Protein AF-A0A973ZDI4-F1 (afdb_monomer_lite)

Structure (mmCIF, N/CA/C/O backbone):
data_AF-A0A973ZDI4-F1
#
_entry.id   AF-A0A973ZDI4-F1
#
loop_
_atom_site.group_PDB
_atom_site.id
_atom_site.type_symbol
_atom_site.label_atom_id
_atom_site.label_alt_id
_atom_site.label_comp_id
_atom_site.label_asym_id
_atom_site.label_entity_id
_atom_site.label_seq_id
_atom_site.pdbx_PDB_ins_code
_atom_site.Cartn_x
_atom_site.Cartn_y
_atom_site.Cartn_z
_atom_site.occupancy
_atom_site.B_iso_or_equiv
_atom_site.auth_seq_id
_atom_site.auth_comp_id
_atom_site.auth_asym_id
_atom_site.auth_atom_id
_atom_site.pdbx_PDB_model_num
ATOM 1 N N . MET A 1 1 ? 14.519 -4.723 -15.173 1.00 65.25 1 MET A N 1
ATOM 2 C CA . MET A 1 1 ? 13.481 -4.317 -14.208 1.00 65.25 1 MET A CA 1
ATOM 3 C C . MET A 1 1 ? 12.293 -5.254 -14.325 1.00 65.25 1 MET A C 1
ATOM 5 O O . MET A 1 1 ? 12.210 -5.964 -15.324 1.00 65.25 1 MET A O 1
ATOM 9 N N . ALA A 1 2 ? 11.504 -5.372 -13.261 1.00 84.25 2 ALA A N 1
ATOM 10 C CA . ALA A 1 2 ? 10.438 -6.362 -13.133 1.00 84.25 2 ALA A CA 1
ATOM 11 C C . ALA A 1 2 ? 9.065 -5.770 -13.498 1.00 84.25 2 ALA A C 1
ATOM 13 O O . ALA A 1 2 ? 8.856 -4.565 -13.370 1.00 84.25 2 ALA A O 1
ATOM 14 N N . ASP A 1 3 ? 8.127 -6.627 -13.907 1.00 93.31 3 ASP A N 1
ATOM 15 C CA . ASP A 1 3 ? 6.719 -6.262 -14.084 1.00 93.31 3 ASP A CA 1
ATOM 16 C C . ASP A 1 3 ? 5.979 -6.185 -12.734 1.00 93.31 3 ASP A C 1
ATOM 18 O O . ASP A 1 3 ? 6.460 -6.656 -11.691 1.00 93.31 3 ASP A O 1
ATOM 22 N N . PHE A 1 4 ? 4.772 -5.615 -12.741 1.00 95.94 4 PHE A N 1
ATOM 23 C CA . PHE A 1 4 ? 3.957 -5.506 -11.528 1.00 95.94 4 PHE A CA 1
ATOM 24 C C . PHE A 1 4 ? 3.646 -6.869 -10.889 1.00 95.94 4 PHE A C 1
ATOM 26 O O . PHE A 1 4 ? 3.611 -6.990 -9.664 1.00 95.94 4 PHE A O 1
ATOM 33 N N . SER A 1 5 ? 3.436 -7.914 -11.696 1.00 94.81 5 SER A N 1
ATOM 34 C CA . SER A 1 5 ? 3.117 -9.260 -11.199 1.00 94.81 5 SER A CA 1
ATOM 35 C C . SER A 1 5 ? 4.252 -9.835 -10.350 1.00 94.81 5 SER A C 1
ATOM 37 O O . SER A 1 5 ? 4.013 -10.350 -9.251 1.00 94.81 5 SER A O 1
ATOM 39 N N . SER A 1 6 ? 5.488 -9.704 -10.831 1.00 87.19 6 SER A N 1
ATOM 40 C CA . SER A 1 6 ? 6.700 -10.136 -10.134 1.00 87.19 6 SER A CA 1
ATOM 41 C C . SER A 1 6 ? 6.945 -9.299 -8.879 1.00 87.19 6 SER A C 1
ATOM 43 O O . SER A 1 6 ? 7.229 -9.851 -7.812 1.00 87.19 6 SER A O 1
ATOM 45 N N . ALA A 1 7 ? 6.753 -7.980 -8.966 1.00 91.06 7 ALA A N 1
ATOM 46 C CA . ALA A 1 7 ? 6.863 -7.085 -7.816 1.00 91.06 7 ALA A CA 1
ATOM 47 C C . ALA A 1 7 ? 5.840 -7.436 -6.721 1.00 91.06 7 ALA A C 1
ATOM 49 O O . ALA A 1 7 ? 6.190 -7.567 -5.545 1.00 91.06 7 ALA A O 1
ATOM 50 N N . LEU A 1 8 ? 4.584 -7.685 -7.101 1.00 94.94 8 LEU A N 1
ATOM 51 C CA . LEU A 1 8 ? 3.523 -8.096 -6.183 1.00 94.94 8 LEU A CA 1
ATOM 52 C C . LEU A 1 8 ? 3.819 -9.453 -5.527 1.00 94.94 8 LEU A C 1
ATOM 54 O O . LEU A 1 8 ? 3.502 -9.642 -4.350 1.00 94.94 8 LEU A O 1
ATOM 58 N N . ALA A 1 9 ? 4.422 -10.397 -6.254 1.00 88.12 9 ALA A N 1
ATOM 59 C CA . ALA A 1 9 ? 4.882 -11.657 -5.672 1.00 88.12 9 ALA A CA 1
ATOM 60 C C . ALA A 1 9 ? 5.959 -11.416 -4.600 1.00 88.12 9 ALA A C 1
ATOM 62 O O . ALA A 1 9 ? 5.855 -11.963 -3.501 1.00 88.12 9 ALA A O 1
ATOM 63 N N . GLY A 1 10 ? 6.923 -10.531 -4.878 1.00 84.25 10 GLY A N 1
ATOM 64 C CA . GLY A 1 10 ? 7.924 -10.091 -3.903 1.00 84.25 10 GLY A CA 1
ATOM 65 C C . GLY A 1 10 ? 7.294 -9.466 -2.656 1.00 84.25 10 GLY A C 1
ATOM 66 O O . GLY A 1 10 ? 7.613 -9.866 -1.537 1.00 84.25 10 GLY A O 1
ATOM 67 N N . VAL A 1 11 ? 6.339 -8.547 -2.826 1.00 90.38 11 VAL A N 1
ATOM 68 C CA . VAL A 1 11 ? 5.620 -7.913 -1.705 1.00 90.38 11 VAL A CA 1
ATOM 69 C C . VAL A 1 11 ? 4.870 -8.924 -0.847 1.00 90.38 11 VAL A C 1
ATOM 71 O O . VAL A 1 11 ? 4.911 -8.847 0.381 1.00 90.38 11 VAL A O 1
ATOM 74 N N . LYS A 1 12 ? 4.211 -9.907 -1.467 1.00 88.88 12 LYS A N 1
ATOM 75 C CA . LYS A 1 12 ? 3.546 -10.999 -0.737 1.00 88.88 12 LYS A CA 1
ATOM 76 C C . LYS A 1 12 ? 4.532 -11.859 0.056 1.00 88.88 12 LYS A C 1
ATOM 78 O O . LYS A 1 12 ? 4.146 -12.405 1.085 1.00 88.88 12 LYS A O 1
ATOM 83 N N . ALA A 1 13 ? 5.782 -11.949 -0.395 1.00 83.88 13 ALA A N 1
ATOM 84 C CA . ALA A 1 13 ? 6.876 -12.603 0.318 1.00 83.88 13 ALA A CA 1
ATOM 85 C C . ALA A 1 13 ? 7.555 -11.701 1.372 1.00 83.88 13 ALA A C 1
ATOM 87 O O . ALA A 1 13 ? 8.532 -12.118 1.989 1.00 83.88 13 ALA A O 1
ATOM 88 N N . GLY A 1 14 ? 7.045 -10.485 1.603 1.00 83.25 14 GLY A N 1
ATOM 89 C CA . GLY A 1 14 ? 7.563 -9.547 2.602 1.00 83.25 14 GLY A CA 1
ATOM 90 C C . GLY A 1 14 ? 8.592 -8.550 2.069 1.00 83.25 14 GLY A C 1
ATOM 91 O O . GLY A 1 14 ? 9.140 -7.777 2.853 1.00 83.25 14 GLY A O 1
ATOM 92 N N . ALA A 1 15 ? 8.854 -8.530 0.759 1.00 83.00 15 ALA A N 1
ATOM 93 C CA . ALA A 1 15 ? 9.721 -7.518 0.172 1.00 83.00 15 ALA A CA 1
ATOM 94 C C . ALA A 1 15 ? 9.056 -6.135 0.190 1.00 83.00 15 ALA A C 1
ATOM 96 O O . ALA A 1 15 ? 7.834 -5.987 0.103 1.00 83.00 15 ALA A O 1
ATOM 97 N N . LYS A 1 16 ? 9.896 -5.108 0.239 1.00 91.50 16 LYS A N 1
ATOM 98 C CA . LYS A 1 16 ? 9.520 -3.738 -0.087 1.00 91.50 16 LYS A CA 1
ATOM 99 C C . LYS A 1 16 ? 9.760 -3.540 -1.585 1.00 91.50 16 LYS A C 1
ATOM 101 O O . LYS A 1 16 ? 10.790 -3.985 -2.078 1.00 91.50 16 LYS A O 1
ATOM 106 N N . ILE A 1 17 ? 8.847 -2.907 -2.315 1.00 93.50 17 ILE A N 1
ATOM 107 C CA . ILE A 1 17 ? 9.015 -2.635 -3.756 1.00 93.50 17 ILE A CA 1
ATOM 108 C C . ILE A 1 17 ? 8.935 -1.146 -4.052 1.00 93.50 17 ILE A C 1
ATOM 110 O O . ILE A 1 17 ? 8.290 -0.398 -3.321 1.00 93.50 17 ILE A O 1
ATOM 114 N N . SER A 1 18 ? 9.571 -0.729 -5.136 1.00 95.25 18 SER A N 1
ATOM 115 C CA . SER A 1 18 ? 9.535 0.639 -5.640 1.00 95.25 18 SER A CA 1
ATOM 116 C C . SER A 1 18 ? 9.518 0.639 -7.169 1.00 95.25 18 SER A C 1
ATOM 118 O O . SER A 1 18 ? 9.741 -0.402 -7.795 1.00 95.25 18 SER A O 1
ATOM 120 N N . ARG A 1 19 ? 9.230 1.806 -7.747 1.00 93.81 19 ARG A N 1
ATOM 121 C CA . ARG A 1 19 ? 9.295 2.075 -9.185 1.00 93.81 19 ARG A CA 1
ATOM 122 C C . ARG A 1 19 ? 10.270 3.199 -9.473 1.00 93.81 19 ARG A C 1
ATOM 124 O O . ARG A 1 19 ? 10.287 4.191 -8.746 1.00 93.81 19 ARG A O 1
ATOM 131 N N . ASP A 1 20 ? 10.998 3.079 -10.577 1.00 91.31 20 ASP A N 1
ATOM 132 C CA . ASP A 1 20 ? 11.866 4.161 -11.057 1.00 91.31 20 ASP A CA 1
ATOM 133 C C . ASP A 1 20 ? 11.049 5.335 -11.621 1.00 91.31 20 ASP A C 1
ATOM 135 O O . ASP A 1 20 ? 11.443 6.492 -11.492 1.00 91.31 20 ASP A O 1
ATOM 139 N N . GLY A 1 21 ? 9.883 5.061 -12.214 1.00 90.56 21 GLY A N 1
ATOM 140 C CA . GLY A 1 21 ? 9.010 6.059 -12.832 1.00 90.56 21 GLY A CA 1
ATOM 141 C C . GLY A 1 21 ? 8.074 6.798 -11.874 1.00 90.56 21 GLY A C 1
ATOM 142 O O . GLY A 1 21 ? 7.164 7.490 -12.337 1.00 90.56 21 GLY A O 1
ATOM 143 N N . TRP A 1 22 ? 8.237 6.650 -10.556 1.00 93.62 22 TRP A N 1
ATOM 144 C CA . TRP A 1 22 ? 7.470 7.447 -9.598 1.00 93.62 22 TRP A CA 1
ATOM 145 C C . TRP A 1 22 ? 7.941 8.905 -9.549 1.00 93.62 22 TRP A C 1
ATOM 147 O O . TRP A 1 22 ? 9.073 9.252 -9.866 1.00 93.62 22 TRP A O 1
ATOM 157 N N . ASN A 1 23 ? 7.035 9.786 -9.128 1.00 91.00 23 ASN A N 1
ATOM 158 C CA . ASN A 1 23 ? 7.205 11.241 -9.155 1.00 91.00 23 ASN A CA 1
ATOM 159 C C . ASN A 1 23 ? 8.261 11.794 -8.182 1.00 91.00 23 ASN A C 1
ATOM 161 O O . ASN A 1 23 ? 8.597 12.974 -8.263 1.00 91.00 23 ASN A O 1
ATOM 165 N N . ALA A 1 24 ? 8.741 10.985 -7.243 1.00 89.88 24 ALA A N 1
ATOM 166 C CA . ALA A 1 24 ? 9.749 11.377 -6.270 1.00 89.88 24 ALA A CA 1
ATOM 167 C C . ALA A 1 24 ? 10.489 10.142 -5.725 1.00 89.88 24 ALA A C 1
ATOM 169 O O . ALA A 1 24 ? 9.880 9.070 -5.613 1.00 89.88 24 ALA A O 1
ATOM 170 N N . PRO A 1 25 ? 11.774 10.281 -5.352 1.00 86.81 25 PRO A N 1
ATOM 171 C CA . PRO A 1 25 ? 12.549 9.197 -4.760 1.00 86.81 25 PRO A CA 1
ATOM 172 C C . PRO A 1 25 ? 12.065 8.860 -3.342 1.00 86.81 25 PRO A C 1
ATOM 174 O O . PRO A 1 25 ? 11.322 9.615 -2.717 1.00 86.81 25 PRO A O 1
ATOM 177 N N . GLY A 1 26 ? 12.514 7.719 -2.812 1.00 85.25 26 GLY A N 1
ATOM 178 C CA . GLY A 1 26 ? 12.243 7.314 -1.424 1.00 85.25 26 GLY A CA 1
ATOM 179 C C . GLY A 1 26 ? 10.834 6.768 -1.171 1.00 85.25 26 GLY A C 1
ATOM 180 O O . GLY A 1 26 ? 10.509 6.408 -0.039 1.00 85.25 26 GLY A O 1
ATOM 181 N N . GLN A 1 27 ? 10.013 6.664 -2.214 1.00 94.00 27 GLN A N 1
ATOM 182 C CA . GLN A 1 27 ? 8.714 6.006 -2.152 1.00 94.00 27 GLN A CA 1
ATOM 183 C C . GLN A 1 27 ? 8.866 4.492 -2.225 1.00 94.00 27 GLN A C 1
ATOM 185 O O . GLN A 1 27 ? 9.773 3.986 -2.882 1.00 94.00 27 GLN A O 1
ATOM 190 N N . TRP A 1 28 ? 7.990 3.762 -1.538 1.00 95.94 28 TRP A N 1
ATOM 191 C CA . TRP A 1 28 ? 7.982 2.301 -1.582 1.00 95.94 28 TRP A CA 1
ATOM 192 C C . TRP A 1 28 ? 6.691 1.703 -1.043 1.00 95.94 28 TRP A C 1
ATOM 194 O O . TRP A 1 28 ? 6.011 2.293 -0.209 1.00 95.94 28 TRP A O 1
ATOM 204 N N . VAL A 1 29 ? 6.383 0.487 -1.483 1.00 97.50 29 VAL A N 1
ATOM 205 C CA . VAL A 1 29 ? 5.191 -0.265 -1.093 1.00 97.50 29 VAL A CA 1
ATOM 206 C C . VAL A 1 29 ? 5.576 -1.529 -0.334 1.00 97.50 29 VAL A C 1
ATOM 208 O O . VAL A 1 29 ? 6.533 -2.220 -0.687 1.00 97.50 29 VAL A O 1
ATOM 211 N N . VAL A 1 30 ? 4.797 -1.842 0.700 1.00 95.81 30 VAL A N 1
ATOM 212 C CA . VAL A 1 30 ? 4.846 -3.105 1.454 1.00 95.81 30 VAL A CA 1
ATOM 213 C C . VAL A 1 30 ? 3.447 -3.691 1.621 1.00 95.81 30 VAL A C 1
ATOM 215 O O . VAL A 1 30 ? 2.438 -3.001 1.463 1.00 95.81 30 VAL A O 1
ATOM 218 N N . LEU A 1 31 ? 3.385 -4.967 2.001 1.00 96.38 31 LEU A N 1
ATOM 219 C CA . LEU A 1 31 ? 2.160 -5.597 2.478 1.00 96.38 31 LEU A CA 1
ATOM 220 C C . LEU A 1 31 ? 2.004 -5.336 3.979 1.00 96.38 31 LEU A C 1
ATOM 222 O O . LEU A 1 31 ? 2.699 -5.950 4.790 1.00 96.38 31 LEU A O 1
ATOM 226 N N . GLN A 1 32 ? 1.062 -4.471 4.351 1.00 96.38 32 GLN A N 1
ATOM 227 C CA . GLN A 1 32 ? 0.650 -4.346 5.742 1.00 96.38 32 GLN A CA 1
ATOM 228 C C . GLN A 1 32 ? -0.225 -5.544 6.103 1.00 96.38 32 GLN A C 1
ATOM 230 O O . GLN A 1 32 ? -1.270 -5.788 5.487 1.00 96.38 32 GLN A O 1
ATOM 235 N N . GLN A 1 33 ? 0.210 -6.301 7.109 1.00 94.81 33 GLN A N 1
ATOM 236 C CA . GLN A 1 33 ? -0.572 -7.420 7.619 1.00 94.81 33 GLN A CA 1
ATOM 237 C C . GLN A 1 33 ? -1.847 -6.908 8.287 1.00 94.81 33 GLN A C 1
ATOM 239 O O . GLN A 1 33 ? -1.870 -5.852 8.919 1.00 94.81 33 GLN A O 1
ATOM 244 N N . GLY A 1 34 ? -2.926 -7.670 8.128 1.00 93.94 34 GLY A N 1
ATOM 245 C CA . GLY A 1 34 ? -4.182 -7.370 8.800 1.00 93.94 34 GLY A CA 1
ATOM 246 C C . GLY A 1 34 ? -4.089 -7.592 10.310 1.00 93.94 34 GLY A C 1
ATOM 247 O O . GLY A 1 34 ? -3.155 -8.211 10.817 1.00 93.94 34 GLY A O 1
ATOM 248 N N . TYR A 1 35 ? -5.129 -7.163 11.019 1.00 95.12 35 TYR A N 1
ATOM 249 C CA . TYR A 1 35 ? -5.318 -7.441 12.441 1.00 95.12 35 TYR A CA 1
ATOM 250 C C . TYR A 1 35 ? -6.438 -8.483 12.582 1.00 95.12 35 TYR A C 1
ATOM 252 O O . TYR A 1 35 ? -7.610 -8.106 12.678 1.00 95.12 35 TYR A O 1
ATOM 260 N N . PRO A 1 36 ? -6.128 -9.797 12.561 1.00 92.50 36 PRO A N 1
ATOM 261 C CA . PRO A 1 36 ? -7.146 -10.854 12.543 1.00 92.50 36 PRO A CA 1
ATOM 262 C C . PRO A 1 36 ? -8.003 -10.873 13.815 1.00 92.50 36 PRO A C 1
ATOM 264 O O . PRO A 1 36 ? -9.210 -11.100 13.749 1.00 92.50 36 PRO A O 1
ATOM 267 N N . ASN A 1 37 ? -7.395 -10.546 14.957 1.00 95.56 37 ASN A N 1
ATOM 268 C CA . ASN A 1 37 ? -8.091 -10.388 16.236 1.00 95.56 37 ASN A CA 1
ATOM 269 C C . ASN A 1 37 ? -8.682 -8.980 16.421 1.00 95.56 37 ASN A C 1
ATOM 271 O O . ASN A 1 37 ? -9.366 -8.722 17.405 1.00 95.56 37 ASN A O 1
ATOM 275 N N . GLY A 1 38 ? -8.459 -8.095 15.449 1.00 95.50 38 GLY A N 1
ATOM 276 C CA . GLY A 1 38 ? -8.812 -6.687 15.503 1.00 95.50 38 GLY A CA 1
ATOM 277 C C . GLY A 1 38 ? -7.934 -5.866 16.439 1.00 95.50 38 GLY A C 1
ATOM 278 O O . GLY A 1 38 ? -7.113 -6.394 17.187 1.00 95.50 38 GLY A O 1
ATOM 279 N N . ILE A 1 39 ? -8.111 -4.553 16.353 1.00 96.44 39 ILE A N 1
ATOM 280 C CA . ILE A 1 39 ? -7.516 -3.570 17.258 1.00 96.44 39 ILE A CA 1
ATOM 281 C C . ILE A 1 39 ? -8.589 -2.557 17.670 1.00 96.44 39 ILE A C 1
ATOM 283 O O . ILE A 1 39 ? -9.490 -2.280 16.869 1.00 96.44 39 ILE A O 1
ATOM 287 N N . PRO A 1 40 ? -8.532 -2.024 18.903 1.00 97.56 40 PRO A N 1
ATOM 288 C CA . PRO A 1 40 ? -9.400 -0.926 19.305 1.00 97.56 40 PRO A CA 1
ATOM 289 C C . PRO A 1 40 ? -9.114 0.294 18.427 1.00 97.56 40 PRO A C 1
ATOM 291 O O . PRO A 1 40 ? -7.961 0.706 18.278 1.00 97.56 40 PRO A O 1
ATOM 294 N N . ILE A 1 41 ? -10.156 0.856 17.820 1.00 97.56 41 ILE A N 1
ATOM 295 C CA . ILE A 1 41 ? -10.011 2.035 16.967 1.00 97.56 41 ILE A CA 1
ATOM 296 C C . ILE A 1 41 ? -9.746 3.291 17.804 1.00 97.56 41 ILE A C 1
ATOM 298 O O . ILE A 1 41 ? -10.299 3.448 18.890 1.00 97.56 41 ILE A O 1
ATOM 302 N N . ASN A 1 42 ? -8.907 4.187 17.286 1.00 97.25 42 ASN A N 1
ATOM 303 C CA . ASN A 1 42 ? -8.596 5.470 17.921 1.00 97.25 42 ASN A CA 1
ATOM 304 C C . ASN A 1 42 ? -9.644 6.551 17.597 1.00 97.25 42 ASN A C 1
ATOM 306 O O . ASN A 1 42 ? -10.492 6.364 16.719 1.00 97.25 42 ASN A O 1
ATOM 310 N N . ALA A 1 43 ? -9.526 7.712 18.249 1.00 98.12 43 ALA A N 1
ATOM 311 C CA . ALA A 1 43 ? -10.371 8.885 18.010 1.00 98.12 43 ALA A CA 1
ATOM 312 C C . ALA A 1 43 ? -10.499 9.277 16.522 1.00 98.12 43 ALA A C 1
ATOM 314 O O . ALA A 1 43 ? -11.598 9.57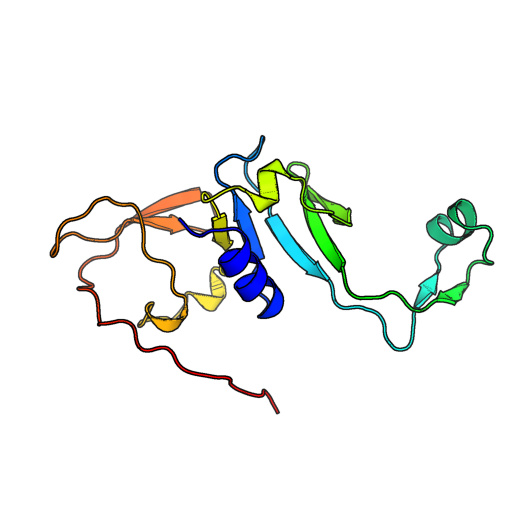0 16.058 1.00 98.12 43 ALA A O 1
ATOM 315 N N . ASN A 1 44 ? -9.407 9.229 15.745 1.00 97.25 44 ASN A N 1
ATOM 316 C CA . ASN A 1 44 ? -9.430 9.588 14.318 1.00 97.25 44 ASN A CA 1
ATOM 317 C C . ASN A 1 44 ? -10.346 8.659 13.511 1.00 97.25 44 ASN A C 1
ATOM 319 O O . ASN A 1 44 ? -11.146 9.109 12.693 1.00 97.25 44 ASN A O 1
ATOM 323 N N . THR A 1 45 ? -10.245 7.354 13.759 1.00 96.00 45 THR A N 1
ATOM 324 C CA . THR A 1 45 ? -11.076 6.351 13.083 1.00 96.00 45 THR A CA 1
ATOM 325 C C . THR A 1 45 ? -12.524 6.441 13.553 1.00 96.00 45 THR A C 1
ATOM 327 O O . THR A 1 45 ? -13.441 6.333 12.739 1.00 96.00 45 THR A O 1
ATOM 330 N N . ALA A 1 46 ? -12.741 6.682 14.847 1.00 97.75 46 ALA A N 1
ATOM 331 C CA . ALA A 1 46 ? -14.072 6.869 15.408 1.00 97.75 46 ALA A CA 1
ATOM 332 C C . ALA A 1 46 ? -14.788 8.070 14.771 1.00 97.75 46 ALA A C 1
ATOM 334 O O . ALA A 1 46 ? -15.910 7.936 14.284 1.00 97.75 46 ALA A O 1
ATOM 335 N N . ALA A 1 47 ? -14.104 9.213 14.670 1.00 98.25 47 ALA A N 1
ATOM 336 C CA . ALA A 1 47 ? -14.631 10.413 14.026 1.00 98.25 47 ALA A CA 1
ATOM 337 C C . ALA A 1 47 ? -14.957 10.191 12.538 1.00 98.25 47 ALA A C 1
ATOM 339 O O . ALA A 1 47 ? -15.985 10.664 12.059 1.00 98.25 47 ALA A O 1
ATOM 340 N N . ALA A 1 48 ? -14.114 9.450 11.812 1.00 97.31 48 ALA A N 1
ATOM 341 C CA . ALA A 1 48 ? -14.307 9.195 10.384 1.00 97.31 48 ALA A CA 1
ATOM 342 C C . ALA A 1 48 ? -15.416 8.171 10.076 1.00 97.31 48 ALA A C 1
ATOM 344 O O . ALA A 1 48 ? -16.028 8.230 9.011 1.00 97.31 48 ALA A O 1
ATOM 345 N N . THR A 1 49 ? -15.658 7.212 10.974 1.00 96.69 49 THR A N 1
ATOM 346 C CA . THR A 1 49 ? -16.571 6.077 10.726 1.00 96.69 49 THR A CA 1
ATOM 347 C C . THR A 1 49 ? -17.886 6.159 11.498 1.00 96.69 49 THR A C 1
ATOM 349 O O . THR A 1 49 ? -18.829 5.446 11.162 1.00 96.69 49 THR A O 1
ATOM 352 N N . GLY A 1 50 ? -17.955 6.985 12.546 1.00 97.69 50 GLY A N 1
ATOM 353 C CA . GLY A 1 50 ? -19.071 7.015 13.495 1.00 97.69 50 GLY A CA 1
ATOM 354 C C . GLY A 1 50 ? -19.101 5.824 14.462 1.00 97.69 50 GLY A C 1
ATOM 355 O O . GLY A 1 50 ? -20.042 5.694 15.243 1.00 97.69 50 GLY A O 1
ATOM 356 N N . ILE A 1 51 ? -18.097 4.945 14.423 1.00 97.19 51 ILE A N 1
ATOM 357 C CA . ILE A 1 51 ? -17.969 3.819 15.351 1.00 97.19 51 ILE A CA 1
ATOM 358 C C . ILE A 1 51 ? -17.357 4.338 16.664 1.00 97.19 51 ILE A C 1
ATOM 360 O O . ILE A 1 51 ? -16.400 5.109 16.603 1.00 97.19 51 ILE A O 1
ATOM 364 N N . PRO A 1 52 ? -17.848 3.935 17.853 1.00 98.19 52 PRO A N 1
ATOM 365 C CA . PRO A 1 52 ? -17.288 4.403 19.120 1.00 98.19 52 PRO A CA 1
ATOM 366 C C . PRO A 1 52 ? -15.788 4.103 19.252 1.00 98.19 52 PRO A C 1
ATOM 368 O O . PRO A 1 52 ? -15.346 2.989 18.953 1.00 98.19 52 PRO A O 1
ATOM 371 N N . GLU A 1 53 ? -15.016 5.074 19.747 1.00 98.31 53 GLU A N 1
ATOM 372 C CA . GLU A 1 53 ? -13.602 4.877 20.084 1.00 98.31 53 GLU A CA 1
ATOM 373 C C . GLU A 1 53 ? -13.427 3.679 21.031 1.00 98.31 53 GLU A C 1
ATOM 375 O O . GLU A 1 53 ? -14.259 3.421 21.902 1.00 98.31 53 GLU A O 1
ATOM 380 N N . GLY A 1 54 ? -12.363 2.902 20.826 1.00 97.69 54 GLY A N 1
ATOM 381 C CA . GLY A 1 54 ? -12.111 1.670 21.573 1.00 97.69 54 GLY A CA 1
ATOM 382 C C . GLY A 1 54 ? -12.854 0.438 21.046 1.00 97.69 54 GLY A C 1
ATOM 383 O O . GLY A 1 54 ? -12.520 -0.677 21.449 1.00 97.69 54 GLY A O 1
ATOM 384 N N . THR A 1 55 ? -13.803 0.587 20.111 1.00 98.06 55 THR A N 1
ATOM 385 C CA . THR A 1 55 ? -14.431 -0.567 19.446 1.00 98.06 55 THR A CA 1
ATOM 386 C C . THR A 1 55 ? -13.369 -1.392 18.724 1.00 98.06 55 THR A C 1
ATOM 388 O O . THR A 1 55 ? -12.576 -0.861 17.946 1.00 98.06 55 THR A O 1
ATOM 391 N N . VAL A 1 56 ? -13.348 -2.704 18.968 1.00 97.81 56 VAL A N 1
ATOM 392 C CA . VAL A 1 56 ? -12.390 -3.612 18.330 1.00 97.81 56 VAL A CA 1
ATOM 393 C C . VAL A 1 56 ? -12.835 -3.902 16.898 1.00 97.81 56 VAL A C 1
ATOM 395 O O . VAL A 1 56 ? -13.801 -4.633 16.670 1.00 97.81 56 VAL A O 1
ATOM 398 N N . CYS A 1 57 ? -12.103 -3.360 15.925 1.00 96.38 57 CYS A N 1
ATOM 399 C CA . CYS A 1 57 ? -12.351 -3.581 14.502 1.00 96.38 57 CYS A CA 1
ATOM 400 C C . CYS A 1 57 ? -11.273 -4.476 13.888 1.00 96.38 57 CYS A C 1
ATOM 402 O O . CYS A 1 57 ? -10.081 -4.323 14.152 1.00 96.38 57 CYS A O 1
ATOM 404 N N . ARG A 1 58 ? -11.695 -5.409 13.028 1.00 95.94 58 ARG A N 1
ATOM 405 C CA . ARG A 1 58 ? -10.792 -6.263 12.245 1.00 95.94 58 ARG A CA 1
ATOM 406 C C . ARG A 1 58 ? -10.438 -5.573 10.936 1.00 95.94 58 ARG A C 1
ATOM 408 O O . ARG A 1 58 ? -11.323 -5.316 10.124 1.00 95.94 58 ARG A O 1
ATOM 415 N N . PHE A 1 59 ? -9.151 -5.345 10.701 1.00 94.38 59 PHE A N 1
ATOM 416 C CA . PHE A 1 59 ? -8.663 -4.816 9.428 1.00 94.38 59 PHE A CA 1
ATOM 417 C C . PHE A 1 59 ? -8.048 -5.942 8.603 1.00 94.38 59 PHE A C 1
ATOM 419 O O . PHE A 1 59 ? -7.297 -6.774 9.119 1.00 94.38 59 PHE A O 1
ATOM 426 N N . ARG A 1 60 ? -8.376 -5.973 7.312 1.00 96.31 60 ARG A N 1
ATOM 427 C CA . ARG A 1 60 ? -7.806 -6.930 6.354 1.00 96.31 60 ARG A CA 1
ATOM 428 C C . ARG A 1 60 ? -6.412 -6.459 5.916 1.00 96.31 60 ARG A C 1
ATOM 430 O O . ARG A 1 60 ? -6.151 -5.267 6.023 1.00 96.31 60 ARG A O 1
ATOM 437 N N . PRO A 1 61 ? -5.537 -7.351 5.416 1.00 96.81 61 PRO A N 1
ATOM 438 C CA . PRO A 1 61 ? -4.271 -6.935 4.818 1.00 96.81 61 PRO A CA 1
ATOM 439 C C . PRO A 1 61 ? -4.485 -5.968 3.649 1.00 96.81 61 PRO A C 1
ATOM 441 O O . PRO A 1 61 ? -5.458 -6.109 2.902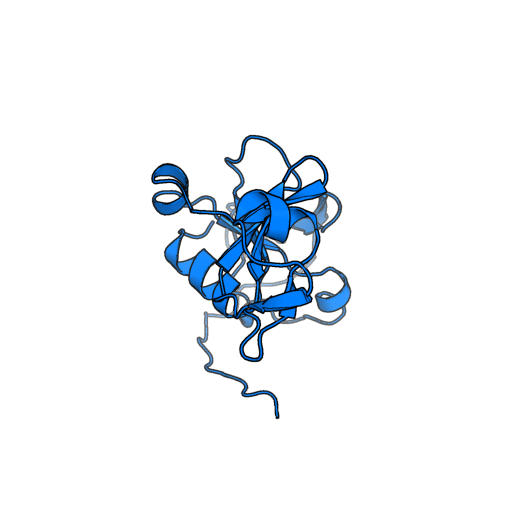 1.00 96.81 61 PRO A O 1
ATOM 444 N N . TYR A 1 62 ? -3.567 -5.023 3.475 1.00 97.56 62 TYR A N 1
ATOM 445 C CA . TYR A 1 62 ? -3.596 -4.042 2.390 1.00 97.56 62 TYR A CA 1
ATOM 446 C C . TYR A 1 62 ? -2.178 -3.650 1.974 1.00 97.56 62 TYR A C 1
ATOM 448 O O . TYR A 1 62 ? -1.216 -3.856 2.713 1.00 97.56 62 TYR A O 1
ATOM 456 N N . LEU A 1 63 ? -2.044 -3.091 0.773 1.00 98.19 63 LEU A N 1
ATOM 457 C CA . LEU A 1 63 ? -0.785 -2.490 0.351 1.00 98.19 63 LEU A CA 1
ATOM 458 C C . LEU A 1 63 ? -0.659 -1.115 0.993 1.00 98.19 63 LEU A C 1
ATOM 460 O O . LEU A 1 63 ? -1.595 -0.320 0.942 1.00 98.19 63 LEU A O 1
ATOM 464 N N . MET A 1 64 ? 0.486 -0.841 1.598 1.00 98.12 64 MET A N 1
ATOM 465 C CA . MET A 1 64 ? 0.781 0.441 2.222 1.00 98.12 64 MET A CA 1
ATOM 466 C C . MET A 1 64 ? 1.930 1.096 1.472 1.00 98.12 64 MET A C 1
ATOM 468 O O . MET A 1 64 ? 2.977 0.475 1.287 1.00 98.12 64 MET A O 1
ATOM 472 N N . LEU A 1 65 ? 1.716 2.336 1.046 1.00 97.94 65 LEU A N 1
ATOM 473 C CA . LEU A 1 65 ? 2.726 3.183 0.430 1.00 97.94 65 LEU A CA 1
ATOM 474 C C . LEU A 1 65 ? 3.358 4.059 1.510 1.00 97.94 65 LEU A C 1
ATOM 476 O O . LEU A 1 65 ? 2.650 4.726 2.265 1.00 97.94 65 LEU A O 1
ATOM 480 N N . HIS A 1 66 ? 4.683 4.064 1.546 1.00 97.00 66 HIS A N 1
ATOM 481 C CA . HIS A 1 66 ? 5.469 5.133 2.137 1.00 97.00 66 HIS A CA 1
ATOM 482 C C . HIS A 1 66 ? 5.680 6.203 1.073 1.00 97.00 66 HIS A C 1
ATOM 484 O O . HIS A 1 66 ? 6.250 5.934 0.010 1.00 97.00 66 HIS A O 1
ATOM 490 N N . THR A 1 67 ? 5.185 7.398 1.340 1.00 95.25 67 THR A N 1
ATOM 491 C CA . THR A 1 67 ? 5.229 8.532 0.417 1.00 95.25 67 THR A CA 1
ATOM 492 C C . THR A 1 67 ? 6.576 9.251 0.498 1.00 95.25 67 THR A C 1
ATOM 494 O O . THR A 1 67 ? 7.399 9.004 1.380 1.00 95.25 67 THR A O 1
ATOM 497 N N . ALA A 1 68 ? 6.822 10.163 -0.441 1.00 92.38 68 ALA A N 1
ATOM 498 C CA . ALA A 1 68 ? 8.090 10.888 -0.526 1.00 92.38 68 ALA A CA 1
ATOM 499 C C . ALA A 1 68 ? 8.368 11.795 0.690 1.00 92.38 68 ALA A C 1
ATOM 501 O O . ALA A 1 68 ? 9.520 12.103 0.976 1.00 92.38 68 ALA A O 1
ATOM 502 N N . ASP A 1 69 ? 7.323 12.209 1.411 1.00 91.88 69 ASP A N 1
ATOM 503 C CA . ASP A 1 69 ? 7.414 13.025 2.627 1.00 91.88 69 ASP A CA 1
ATOM 504 C C . ASP A 1 69 ? 7.552 12.196 3.918 1.00 91.88 69 ASP A C 1
ATOM 506 O O . ASP A 1 69 ? 7.563 12.754 5.014 1.00 91.88 69 ASP A O 1
ATOM 510 N N . GLY A 1 70 ? 7.666 10.869 3.808 1.00 92.75 70 GLY A N 1
ATOM 511 C CA . GLY A 1 70 ? 7.817 9.979 4.957 1.00 92.75 70 GLY A CA 1
ATOM 512 C C . GLY A 1 70 ? 6.509 9.558 5.628 1.00 92.75 70 GLY A C 1
ATOM 513 O O . GLY A 1 70 ? 6.547 8.887 6.661 1.00 92.75 70 GLY A O 1
ATOM 514 N N . SER A 1 71 ? 5.354 9.947 5.080 1.00 96.00 71 SER A N 1
ATOM 515 C CA . SER A 1 71 ? 4.054 9.513 5.591 1.00 96.00 71 SER A CA 1
ATOM 516 C C . SER A 1 71 ? 3.628 8.150 5.024 1.00 96.00 71 SER A C 1
ATOM 518 O O . SER A 1 71 ? 4.269 7.576 4.140 1.00 96.00 71 SER A O 1
ATOM 520 N N . PHE A 1 72 ? 2.562 7.578 5.591 1.00 96.75 72 PHE A N 1
ATOM 521 C CA . PHE A 1 72 ? 2.038 6.270 5.202 1.00 96.75 72 PHE A CA 1
ATOM 522 C C . PHE A 1 72 ? 0.588 6.385 4.766 1.00 96.75 72 PHE A C 1
ATOM 524 O O . PHE A 1 72 ? -0.233 6.973 5.473 1.00 96.75 72 PHE A O 1
ATOM 531 N N . VAL A 1 73 ? 0.255 5.751 3.645 1.00 96.62 73 VAL A N 1
ATOM 532 C CA . VAL A 1 73 ? -1.118 5.695 3.139 1.00 96.62 73 VAL A CA 1
ATOM 533 C C . VAL A 1 73 ? -1.471 4.281 2.677 1.00 96.62 73 VAL A C 1
ATOM 535 O O . VAL A 1 73 ? -0.635 3.601 2.073 1.00 96.62 73 VAL A O 1
ATOM 538 N N . PRO A 1 74 ? -2.704 3.800 2.922 1.00 97.12 74 PRO A N 1
ATOM 539 C CA . PRO A 1 74 ? -3.230 2.665 2.180 1.00 97.12 74 PRO A CA 1
ATOM 540 C C . PRO A 1 74 ? -3.181 2.974 0.683 1.00 97.12 74 PRO A C 1
ATOM 542 O O . PRO A 1 74 ? -3.584 4.053 0.250 1.00 97.12 74 PRO A O 1
ATOM 545 N N . TRP A 1 75 ? -2.677 2.032 -0.102 1.00 97.88 75 TRP A N 1
ATOM 546 C CA . TRP A 1 75 ? -2.396 2.234 -1.513 1.00 97.88 75 TRP A CA 1
ATOM 547 C C . TRP A 1 75 ? -3.172 1.250 -2.376 1.00 97.88 75 TRP A C 1
ATOM 549 O O . TRP A 1 75 ? -3.199 0.043 -2.125 1.00 97.88 75 TRP A O 1
ATOM 559 N N . ALA A 1 76 ? -3.7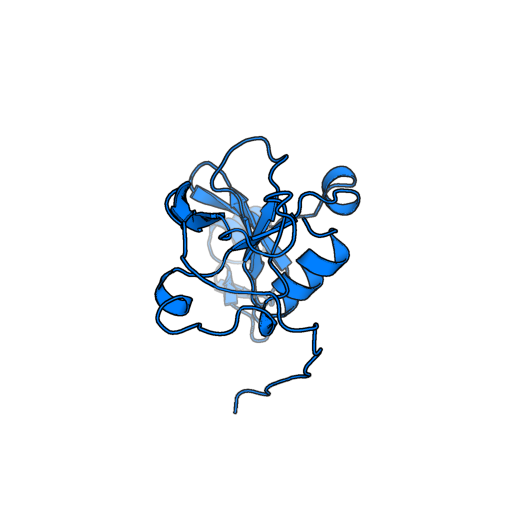90 1.791 -3.420 1.00 97.81 76 ALA A N 1
ATOM 560 C CA . ALA A 1 76 ? -4.335 1.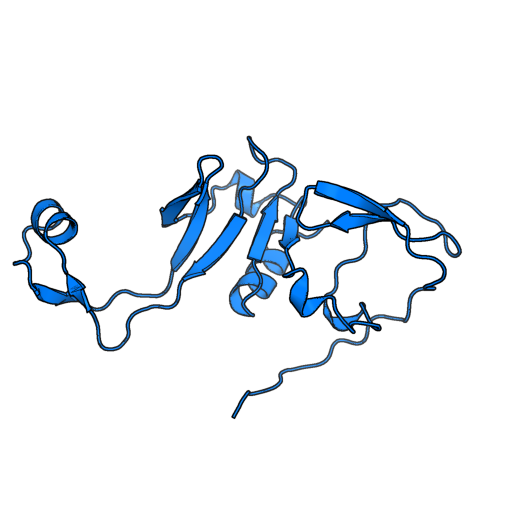027 -4.524 1.00 97.81 76 ALA A CA 1
ATOM 561 C C . ALA A 1 76 ? -3.474 1.328 -5.759 1.00 97.81 76 ALA A C 1
ATOM 563 O O . ALA A 1 76 ? -3.349 2.505 -6.110 1.00 97.81 76 ALA A O 1
ATOM 564 N N . PRO A 1 77 ? -2.880 0.312 -6.412 1.00 97.12 77 PRO A N 1
ATOM 565 C CA . PRO A 1 77 ? -2.109 0.531 -7.626 1.00 97.12 77 PRO A CA 1
ATOM 566 C C . PRO A 1 77 ? -3.006 1.135 -8.705 1.00 97.12 77 PRO A C 1
ATOM 568 O O . PRO A 1 77 ? -4.110 0.645 -8.960 1.00 97.12 77 PRO A O 1
ATOM 571 N N . SER A 1 78 ? -2.531 2.199 -9.344 1.00 97.12 78 SER A N 1
ATOM 572 C CA . SER A 1 78 ? -3.197 2.756 -10.517 1.00 97.12 78 SER A CA 1
ATOM 573 C C . SER A 1 78 ? -3.007 1.841 -11.732 1.00 97.12 78 SER A C 1
ATOM 575 O O . SER A 1 78 ? -2.158 0.950 -11.741 1.00 97.12 78 SER A O 1
ATOM 577 N N . VAL A 1 79 ? -3.766 2.076 -12.804 1.00 98.25 79 VAL A N 1
ATOM 578 C CA . VAL A 1 79 ? -3.577 1.329 -14.061 1.00 98.25 79 VAL A CA 1
ATOM 579 C C . VAL A 1 79 ? -2.150 1.495 -14.596 1.00 98.25 79 VAL A C 1
ATOM 581 O O . VAL A 1 79 ? -1.579 0.535 -15.104 1.00 98.25 79 VAL A O 1
ATOM 584 N N . THR A 1 80 ? -1.544 2.677 -14.442 1.00 97.44 80 THR A N 1
ATOM 585 C CA . THR A 1 80 ? -0.160 2.908 -14.875 1.00 97.44 80 THR A CA 1
ATOM 586 C C . THR A 1 80 ? 0.850 2.178 -13.996 1.00 97.44 80 THR A C 1
ATOM 588 O O . THR A 1 80 ? 1.877 1.766 -14.513 1.00 97.44 80 THR A O 1
ATOM 591 N N . ASP A 1 81 ? 0.562 1.965 -12.709 1.00 97.75 81 ASP A N 1
ATOM 592 C CA . ASP A 1 81 ? 1.390 1.121 -11.837 1.00 97.75 81 ASP A CA 1
ATOM 593 C C . ASP A 1 81 ? 1.321 -0.353 -12.251 1.00 97.75 81 ASP A C 1
ATOM 595 O O . ASP A 1 81 ? 2.350 -1.021 -12.343 1.00 97.75 81 ASP A O 1
ATOM 599 N N . VAL A 1 82 ? 0.114 -0.856 -12.532 1.00 98.25 82 VAL A N 1
ATOM 600 C CA . VAL A 1 82 ? -0.097 -2.261 -12.920 1.00 98.25 82 VAL A CA 1
ATOM 601 C C . VAL A 1 82 ? 0.555 -2.590 -14.266 1.00 98.25 82 VAL A C 1
ATOM 603 O O . VAL A 1 82 ? 1.040 -3.703 -14.444 1.00 98.25 82 VAL A O 1
ATOM 606 N N . LEU A 1 83 ? 0.569 -1.643 -15.207 1.00 97.88 83 LEU A N 1
ATOM 607 C CA . LEU A 1 83 ? 1.141 -1.828 -16.546 1.00 97.88 83 LEU A CA 1
ATOM 608 C C . LEU A 1 83 ? 2.635 -1.490 -16.640 1.00 97.88 83 LEU A C 1
ATOM 610 O O . LEU A 1 83 ? 3.183 -1.498 -17.739 1.00 97.88 83 LEU A O 1
ATOM 614 N N . ALA A 1 84 ? 3.283 -1.141 -15.531 1.00 96.50 84 ALA A N 1
ATOM 615 C CA . ALA A 1 84 ? 4.682 -0.757 -15.550 1.00 96.50 84 ALA A CA 1
ATOM 616 C C . ALA A 1 84 ? 5.638 -1.948 -15.409 1.00 96.50 84 ALA A C 1
ATOM 618 O O . ALA A 1 84 ? 5.364 -2.902 -14.681 1.00 96.50 84 ALA A O 1
ATOM 619 N N . ASP A 1 85 ? 6.803 -1.808 -16.045 1.00 95.06 85 ASP A N 1
ATOM 620 C CA . ASP A 1 85 ? 7.901 -2.785 -16.056 1.00 95.06 85 ASP A CA 1
ATOM 621 C C . ASP A 1 85 ? 9.177 -2.247 -15.378 1.00 95.06 85 ASP A C 1
ATOM 623 O O . ASP A 1 85 ? 10.277 -2.781 -15.549 1.00 95.06 85 ASP A O 1
ATOM 627 N N . ASP A 1 86 ? 9.045 -1.150 -14.631 1.00 92.75 86 ASP A N 1
ATOM 628 C CA . ASP A 1 86 ? 10.122 -0.426 -13.951 1.00 92.75 86 ASP A CA 1
ATOM 629 C C . ASP A 1 86 ? 10.187 -0.732 -12.445 1.00 92.75 86 ASP A C 1
ATOM 631 O O . ASP A 1 86 ? 10.669 0.081 -11.652 1.00 92.75 86 ASP A O 1
ATOM 635 N N . TRP A 1 87 ? 9.689 -1.904 -12.038 1.00 93.69 87 TRP A N 1
ATOM 636 C CA . TRP A 1 87 ? 9.670 -2.306 -10.637 1.00 93.69 87 TRP A CA 1
ATOM 637 C C . TRP A 1 87 ? 10.994 -2.914 -10.183 1.00 93.69 87 TRP A C 1
ATOM 639 O O . TRP A 1 87 ? 11.662 -3.660 -10.913 1.00 93.69 87 TRP A O 1
ATOM 649 N N . TYR A 1 88 ? 11.323 -2.667 -8.918 1.00 86.50 88 TYR A N 1
ATOM 650 C CA . TYR A 1 88 ? 12.450 -3.286 -8.230 1.00 86.50 88 TYR A CA 1
ATOM 651 C C . TYR A 1 88 ? 12.157 -3.506 -6.742 1.00 86.50 88 TYR A C 1
ATOM 653 O O . TYR A 1 88 ? 11.379 -2.785 -6.113 1.00 86.50 88 TYR A O 1
ATOM 661 N N . GLY A 1 89 ? 12.780 -4.539 -6.175 1.00 85.12 89 GLY A N 1
ATOM 662 C CA . GLY A 1 89 ? 12.738 -4.823 -4.745 1.00 85.12 89 GLY A CA 1
ATOM 663 C C . GLY A 1 89 ? 13.777 -4.004 -3.982 1.00 85.12 89 GLY A C 1
ATOM 664 O O . GLY A 1 89 ? 14.936 -3.925 -4.383 1.00 85.12 89 GLY A O 1
ATOM 665 N N . LEU A 1 90 ? 13.370 -3.434 -2.854 1.00 77.44 90 LEU A N 1
ATOM 666 C CA . LEU A 1 90 ? 14.249 -2.863 -1.846 1.00 77.44 90 LEU A CA 1
ATOM 667 C C . LEU A 1 90 ? 14.531 -3.935 -0.801 1.00 77.44 90 LEU A C 1
ATOM 669 O O . LEU A 1 90 ? 13.614 -4.481 -0.183 1.00 77.44 90 LEU A O 1
ATOM 673 N N . VAL A 1 91 ? 15.806 -4.215 -0.585 1.00 61.19 91 VAL A N 1
ATOM 674 C CA . VAL A 1 91 ? 16.240 -5.174 0.421 1.00 61.19 91 VAL A CA 1
ATOM 675 C C . VAL A 1 91 ? 16.970 -4.404 1.530 1.00 61.19 91 VAL A C 1
ATOM 677 O O . VAL A 1 91 ? 17.806 -3.553 1.214 1.00 61.19 91 VAL A O 1
ATOM 680 N N . PRO A 1 92 ? 16.649 -4.639 2.814 1.00 51.47 92 PRO A N 1
ATOM 681 C CA . PRO A 1 92 ? 17.304 -3.951 3.924 1.00 51.47 92 PRO A CA 1
ATOM 682 C C . PRO A 1 92 ? 18.825 -4.163 3.915 1.00 51.47 92 PRO A C 1
ATOM 684 O O . PRO A 1 92 ? 19.303 -5.261 3.634 1.00 51.47 92 PRO A O 1
ATOM 687 N N . SER A 1 93 ? 19.594 -3.116 4.222 1.00 46.50 93 SER A N 1
ATOM 688 C CA . SER A 1 93 ? 21.066 -3.140 4.195 1.00 46.50 93 SER A CA 1
ATOM 689 C C . SER A 1 93 ? 21.681 -4.107 5.211 1.00 46.50 93 SER A C 1
ATOM 691 O O . SER A 1 93 ? 22.763 -4.638 4.991 1.00 46.50 93 SER A O 1
ATOM 693 N N . ASP A 1 94 ? 20.995 -4.358 6.319 1.00 43.84 94 ASP A N 1
ATOM 694 C CA . ASP A 1 94 ? 21.346 -5.354 7.333 1.00 43.84 94 ASP A CA 1
ATOM 695 C C . ASP A 1 94 ? 21.128 -6.792 6.841 1.00 43.84 94 ASP A C 1
ATOM 697 O O . ASP A 1 94 ? 21.908 -7.679 7.182 1.00 43.84 94 ASP A O 1
ATOM 701 N N . LEU A 1 95 ? 20.152 -7.012 5.951 1.00 48.75 95 LEU A N 1
ATOM 702 C CA . LEU A 1 95 ? 19.975 -8.287 5.250 1.00 48.75 95 LEU A CA 1
ATOM 703 C C . LEU A 1 95 ? 21.015 -8.510 4.140 1.00 48.75 95 LEU A C 1
ATOM 705 O O . LEU A 1 95 ? 21.089 -9.612 3.607 1.00 48.75 95 LEU A O 1
ATOM 709 N N . MET A 1 96 ? 21.814 -7.491 3.795 1.00 45.94 96 MET A N 1
ATOM 710 C CA . MET A 1 96 ? 22.913 -7.593 2.823 1.00 45.94 96 MET A CA 1
ATOM 711 C C . MET A 1 96 ? 24.229 -8.060 3.419 1.00 45.94 96 MET A C 1
ATOM 713 O O . MET A 1 96 ? 25.118 -8.498 2.683 1.00 45.94 96 MET A O 1
ATOM 717 N N . ALA A 1 97 ? 24.371 -7.996 4.742 1.00 40.53 97 ALA A N 1
ATOM 718 C CA . ALA A 1 97 ? 25.554 -8.486 5.425 1.00 40.53 97 ALA A CA 1
ATOM 719 C C . ALA A 1 97 ? 25.585 -10.026 5.367 1.00 40.53 97 ALA A C 1
ATOM 721 O O . ALA A 1 97 ? 24.960 -10.708 6.173 1.00 40.53 97 ALA A O 1
ATOM 722 N N . GLY A 1 98 ? 26.314 -10.578 4.391 1.00 43.50 98 GLY A N 1
ATOM 723 C CA . GLY A 1 98 ? 26.542 -12.023 4.250 1.00 43.50 98 GLY A CA 1
ATOM 724 C C . GLY A 1 98 ? 25.777 -12.714 3.118 1.00 43.50 98 GLY A C 1
ATOM 725 O O . GLY A 1 98 ? 25.910 -13.927 2.964 1.00 43.50 98 GLY A O 1
ATOM 726 N N . VAL A 1 99 ? 25.019 -11.978 2.296 1.00 44.31 99 VAL A N 1
ATOM 727 C CA . VAL A 1 99 ? 24.423 -12.530 1.067 1.00 44.31 99 VAL A CA 1
ATOM 728 C C . VAL A 1 99 ? 25.505 -12.637 -0.007 1.00 44.31 99 VAL A C 1
ATOM 730 O O . VAL A 1 99 ? 25.965 -11.636 -0.550 1.00 44.31 99 VAL A O 1
ATOM 733 N N . THR A 1 100 ? 25.928 -13.867 -0.299 1.00 46.00 100 THR A N 1
ATOM 734 C CA . THR A 1 100 ? 26.925 -14.181 -1.337 1.00 46.00 100 THR A CA 1
ATOM 735 C C . THR A 1 100 ? 26.303 -14.723 -2.624 1.00 46.00 100 THR A C 1
ATOM 737 O O . THR A 1 100 ? 26.956 -14.711 -3.663 1.00 46.00 100 THR A O 1
ATOM 740 N N . ASP A 1 101 ? 25.039 -15.156 -2.576 1.00 44.19 101 ASP A N 1
ATOM 741 C CA . ASP A 1 101 ? 24.286 -15.654 -3.727 1.00 44.19 101 ASP A CA 1
ATOM 742 C C . ASP A 1 101 ? 23.013 -14.827 -3.946 1.00 44.19 101 ASP A C 1
ATOM 744 O O . ASP A 1 101 ? 22.033 -14.901 -3.202 1.00 44.19 101 ASP A O 1
ATOM 748 N N . TRP A 1 102 ? 23.052 -14.024 -5.002 1.00 44.44 102 TRP A N 1
ATOM 749 C CA . TRP A 1 102 ? 21.994 -13.103 -5.401 1.00 44.44 102 TRP A CA 1
ATOM 750 C C . TRP A 1 102 ? 20.944 -13.744 -6.318 1.00 44.44 102 TRP A C 1
ATOM 752 O O . TRP A 1 102 ? 19.931 -13.111 -6.625 1.00 44.44 102 TRP A O 1
ATOM 762 N N . SER A 1 103 ? 21.146 -15.001 -6.736 1.00 43.69 103 SER A N 1
ATOM 763 C CA . SER A 1 103 ? 20.213 -15.719 -7.616 1.00 43.69 103 SER A CA 1
ATOM 764 C C . SER A 1 103 ? 18.839 -15.948 -6.968 1.00 43.69 103 SER A C 1
ATOM 766 O O . SER A 1 103 ? 17.826 -15.979 -7.666 1.00 43.69 103 SER A O 1
ATOM 768 N N . VAL A 1 104 ? 18.789 -16.015 -5.631 1.00 38.84 104 VAL A N 1
ATOM 769 C CA . VAL A 1 104 ? 17.576 -16.261 -4.828 1.00 38.84 104 VAL A CA 1
ATOM 770 C C . VAL A 1 104 ? 16.611 -15.072 -4.835 1.00 38.84 104 VAL A C 1
ATOM 772 O O . VAL A 1 104 ? 15.401 -15.257 -4.728 1.00 38.84 104 VAL A O 1
ATOM 775 N N . TYR A 1 105 ? 17.126 -13.850 -4.989 1.00 43.53 105 TYR A N 1
ATOM 776 C CA . TYR A 1 105 ? 16.306 -12.639 -4.977 1.00 43.53 105 TYR A CA 1
ATOM 777 C C . TYR A 1 105 ? 15.859 -12.200 -6.373 1.00 43.53 105 TYR A C 1
ATOM 779 O O . TYR A 1 105 ? 15.084 -11.260 -6.477 1.00 43.53 105 TYR A O 1
ATOM 787 N N . GLY A 1 106 ? 16.303 -12.857 -7.450 1.00 39.12 106 GLY A N 1
ATOM 788 C CA . GLY A 1 106 ? 15.840 -12.566 -8.815 1.00 39.12 106 GLY A CA 1
ATOM 789 C C . GLY A 1 106 ? 16.167 -11.158 -9.339 1.00 39.12 106 GLY A C 1
ATOM 790 O O . GLY A 1 106 ? 15.757 -10.813 -10.446 1.00 39.12 106 GLY A O 1
ATOM 791 N N . TYR A 1 107 ? 16.925 -10.347 -8.595 1.00 39.53 107 TYR A N 1
ATOM 792 C CA . TYR A 1 107 ? 17.268 -8.979 -8.976 1.00 39.53 107 TYR A CA 1
ATOM 793 C C . TYR A 1 107 ? 18.718 -8.887 -9.435 1.00 39.53 107 TYR A C 1
ATOM 795 O O . TYR A 1 107 ? 19.645 -8.679 -8.661 1.00 39.53 107 TYR A O 1
ATOM 803 N N . CYS A 1 108 ? 18.895 -8.980 -10.745 1.00 37.34 108 CYS A N 1
ATOM 804 C CA . CYS A 1 108 ? 20.061 -8.436 -11.421 1.00 37.34 108 CYS A CA 1
ATOM 805 C C . CYS A 1 108 ? 19.602 -7.924 -12.789 1.00 37.34 108 CYS A C 1
ATOM 807 O O . CYS A 1 108 ? 19.472 -8.768 -13.675 1.00 37.34 108 CYS A O 1
ATOM 809 N N . THR A 1 109 ? 19.300 -6.611 -12.959 1.00 41.50 109 THR A N 1
ATOM 810 C CA . THR A 1 109 ? 19.559 -5.760 -14.175 1.00 41.50 109 THR A CA 1
ATOM 811 C C . THR A 1 109 ? 18.714 -4.461 -14.295 1.00 41.50 109 THR A C 1
ATOM 813 O O . THR A 1 109 ? 17.561 -4.463 -13.850 1.00 41.50 109 THR A O 1
ATOM 816 N N . PRO A 1 110 ? 19.226 -3.376 -14.954 1.00 44.59 110 PRO A N 1
ATOM 817 C CA . PRO A 1 110 ? 20.048 -3.404 -16.178 1.00 44.59 110 PRO A CA 1
ATOM 818 C C . PRO A 1 110 ? 21.320 -2.545 -16.147 1.00 44.59 110 PRO A C 1
ATOM 820 O O . PRO A 1 110 ? 21.296 -1.365 -16.465 1.00 44.59 110 PRO A O 1
ATOM 823 N N . CYS A 1 111 ? 22.478 -3.165 -15.906 1.00 36.44 111 CYS A N 1
ATOM 824 C CA . CYS A 1 111 ? 23.751 -2.551 -16.297 1.00 36.44 111 CYS A CA 1
ATOM 825 C C . CYS A 1 111 ? 24.086 -2.748 -17.789 1.00 36.44 111 CYS A C 1
ATOM 827 O O . CYS A 1 111 ? 25.111 -2.254 -18.235 1.00 36.44 111 CYS A O 1
ATOM 829 N N . GLY A 1 112 ? 23.278 -3.478 -18.576 1.00 36.09 112 GLY A N 1
ATOM 830 C CA . GLY A 1 112 ? 23.605 -3.765 -19.983 1.00 36.09 112 GLY A CA 1
ATOM 831 C C . GLY A 1 112 ? 24.927 -4.528 -20.173 1.00 36.09 112 GLY A C 1
ATOM 83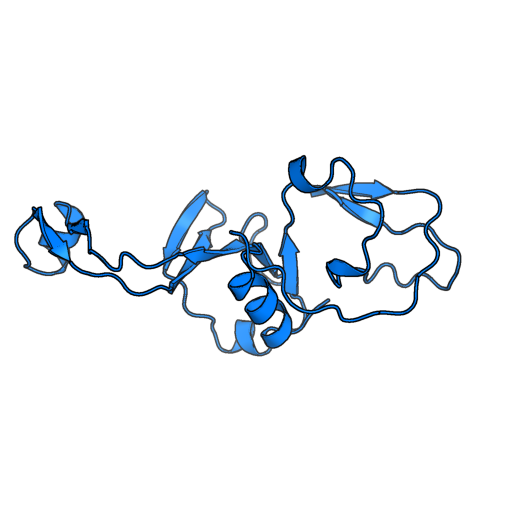2 O O . GLY A 1 112 ? 25.404 -4.651 -21.296 1.00 36.09 112 GLY A O 1
ATOM 833 N N . ALA A 1 113 ? 25.516 -5.034 -19.086 1.00 37.56 113 ALA A N 1
ATOM 834 C CA . ALA A 1 113 ? 26.797 -5.709 -19.096 1.00 37.56 113 ALA A CA 1
ATOM 835 C C . ALA A 1 113 ? 26.695 -7.037 -19.847 1.00 37.56 113 ALA A C 1
ATOM 837 O O . ALA A 1 113 ? 25.945 -7.941 -19.464 1.00 37.56 113 ALA A O 1
ATOM 838 N N . THR A 1 114 ? 27.496 -7.165 -20.899 1.00 34.69 114 THR A N 1
ATOM 839 C CA . THR A 1 114 ? 27.880 -8.460 -21.458 1.00 34.69 114 THR A CA 1
ATOM 840 C C . THR A 1 114 ? 28.588 -9.298 -20.393 1.00 34.69 114 THR A C 1
ATOM 842 O O . THR A 1 114 ? 29.161 -8.755 -19.447 1.00 34.69 114 THR A O 1
ATOM 845 N N . ALA A 1 115 ? 28.549 -10.624 -20.544 1.00 34.16 115 ALA A N 1
ATOM 846 C CA . ALA A 1 115 ? 29.239 -11.553 -19.651 1.00 34.16 115 ALA A CA 1
ATOM 847 C C . ALA A 1 115 ? 30.676 -11.075 -19.344 1.00 34.16 115 ALA A C 1
ATOM 849 O O . ALA A 1 115 ? 31.431 -10.779 -20.269 1.00 34.16 115 ALA A O 1
ATOM 850 N N . GLY A 1 116 ? 31.024 -10.965 -18.054 1.00 36.56 116 GLY A N 1
ATOM 851 C CA . GLY A 1 116 ? 32.366 -10.583 -17.593 1.00 36.56 116 GLY A CA 1
ATOM 852 C C . GLY A 1 116 ? 32.556 -9.155 -17.050 1.00 36.56 116 GLY A C 1
ATOM 853 O O . GLY A 1 116 ? 33.696 -8.790 -16.775 1.00 36.56 116 GLY A O 1
ATOM 854 N N . GLN A 1 117 ? 31.507 -8.337 -16.863 1.00 38.00 117 GLN A N 1
ATOM 855 C CA . GLN A 1 117 ? 31.632 -7.018 -16.204 1.00 38.00 117 GLN A CA 1
ATOM 856 C C . GLN A 1 117 ? 30.988 -6.967 -14.799 1.00 38.00 117 GLN A C 1
ATOM 858 O O . GLN A 1 117 ? 29.975 -7.631 -14.572 1.00 38.00 117 GLN A O 1
ATOM 863 N N . PRO A 1 118 ? 31.542 -6.168 -13.857 1.00 39.22 118 PRO A N 1
ATOM 864 C CA . PRO A 1 118 ? 31.025 -6.041 -12.492 1.00 39.22 118 PRO A CA 1
ATOM 865 C C . PRO A 1 118 ? 29.652 -5.350 -12.447 1.00 39.22 118 PRO A C 1
ATOM 867 O O . PRO A 1 118 ? 29.411 -4.349 -13.125 1.00 39.22 118 PRO A O 1
ATOM 870 N N . CYS A 1 119 ? 28.736 -5.883 -11.633 1.00 43.47 119 CYS A N 1
ATOM 871 C CA . CYS A 1 119 ? 27.390 -5.336 -11.465 1.00 43.47 119 CYS A CA 1
ATOM 872 C C . CYS A 1 119 ? 27.407 -4.105 -10.543 1.00 43.47 119 CYS A C 1
ATOM 874 O O . CYS A 1 119 ? 27.937 -4.162 -9.434 1.00 43.47 119 CYS A O 1
ATOM 876 N N . ARG A 1 120 ? 26.786 -3.005 -10.989 1.00 39.44 120 ARG A N 1
ATOM 877 C CA . ARG A 1 120 ? 26.500 -1.826 -10.158 1.00 39.44 120 ARG A CA 1
ATOM 878 C C . ARG A 1 120 ? 25.142 -2.000 -9.481 1.00 39.44 120 ARG A C 1
ATOM 880 O O . ARG A 1 120 ? 24.160 -2.258 -10.176 1.00 39.44 120 ARG A O 1
ATOM 887 N N . TYR A 1 121 ? 25.079 -1.844 -8.161 1.00 43.78 121 TYR A N 1
ATOM 888 C CA . TYR A 1 121 ? 23.819 -1.745 -7.414 1.00 43.78 121 TYR A CA 1
ATOM 889 C C . TYR A 1 121 ? 23.724 -0.393 -6.705 1.00 43.78 121 TYR A C 1
ATOM 891 O O . TYR A 1 121 ? 24.739 0.247 -6.423 1.00 43.78 121 TYR A O 1
ATOM 899 N N . ILE A 1 122 ? 22.490 0.047 -6.449 1.00 38.84 122 ILE A N 1
ATOM 900 C CA . ILE A 1 122 ? 22.198 1.253 -5.672 1.00 38.84 122 ILE A CA 1
ATOM 901 C C . ILE A 1 122 ? 21.989 0.820 -4.220 1.00 38.84 122 ILE A C 1
ATOM 903 O O . ILE A 1 122 ? 21.142 -0.031 -3.937 1.00 38.84 122 ILE A O 1
ATOM 907 N N . THR A 1 123 ? 22.797 1.352 -3.307 1.00 38.81 123 THR A N 1
ATOM 908 C CA . THR A 1 123 ? 22.662 1.106 -1.867 1.00 38.81 123 THR A CA 1
ATOM 909 C C . THR A 1 123 ? 21.434 1.830 -1.300 1.00 38.81 123 THR A C 1
ATOM 911 O O . THR A 1 123 ? 20.869 2.718 -1.932 1.00 38.81 123 THR A O 1
ATOM 914 N N . GLY A 1 124 ? 20.981 1.450 -0.098 1.00 33.84 124 GLY A N 1
ATOM 915 C CA . GLY A 1 124 ? 19.775 2.021 0.531 1.00 33.84 124 GLY A CA 1
ATOM 916 C C . GLY A 1 124 ? 19.817 3.537 0.801 1.00 33.84 124 GLY A C 1
ATOM 917 O O . GLY A 1 124 ? 18.793 4.112 1.154 1.00 33.84 124 GLY A O 1
ATOM 918 N N . ASP A 1 125 ? 20.973 4.176 0.622 1.00 36.94 125 ASP A N 1
ATOM 919 C CA . ASP A 1 125 ? 21.222 5.622 0.700 1.00 36.94 125 ASP A CA 1
ATOM 920 C C . ASP A 1 125 ? 21.221 6.324 -0.680 1.00 36.94 125 ASP A C 1
ATOM 922 O O . ASP A 1 125 ? 21.428 7.533 -0.753 1.00 36.94 125 ASP A O 1
ATOM 926 N N . GLY A 1 126 ? 20.999 5.589 -1.776 1.00 35.06 126 GLY A N 1
ATOM 927 C CA . GLY A 1 126 ? 21.005 6.120 -3.142 1.00 35.06 126 GLY A CA 1
ATOM 928 C C . GLY A 1 126 ? 22.386 6.198 -3.805 1.00 35.06 126 GLY A C 1
ATOM 929 O O . GLY A 1 126 ? 22.477 6.656 -4.946 1.00 35.06 126 GLY A O 1
ATOM 930 N N . SER A 1 127 ? 23.455 5.743 -3.143 1.00 36.44 127 SER A N 1
ATOM 931 C CA . SER A 1 127 ? 24.815 5.772 -3.698 1.00 36.44 127 SER A CA 1
ATOM 932 C C . SER A 1 127 ? 25.066 4.606 -4.679 1.00 36.44 127 SER A C 1
ATOM 934 O O . SER A 1 127 ? 24.620 3.481 -4.436 1.00 36.44 127 SER A O 1
ATOM 936 N N . PRO A 1 128 ? 25.789 4.814 -5.798 1.00 39.78 128 PRO A N 1
ATOM 937 C CA . PRO A 1 128 ? 26.205 3.722 -6.676 1.00 39.78 128 PRO A CA 1
ATOM 938 C C . PRO A 1 128 ? 27.421 2.979 -6.099 1.00 39.78 128 PRO A C 1
ATOM 940 O O . PRO A 1 128 ? 28.451 3.595 -5.824 1.00 39.78 128 PRO A O 1
ATOM 943 N N . ALA A 1 129 ? 27.327 1.653 -5.966 1.00 46.25 129 ALA A N 1
ATOM 944 C CA . ALA A 1 129 ? 28.426 0.787 -5.528 1.00 46.25 129 ALA A CA 1
ATOM 945 C C . ALA A 1 129 ? 28.781 -0.264 -6.600 1.00 46.25 129 ALA A C 1
ATOM 947 O O . ALA A 1 129 ? 27.898 -0.846 -7.233 1.00 46.25 129 ALA A O 1
ATOM 948 N N . GLU A 1 130 ? 30.079 -0.512 -6.807 1.00 39.62 130 GLU A N 1
ATOM 949 C CA . GLU A 1 130 ? 30.612 -1.569 -7.682 1.00 39.62 130 GLU A CA 1
ATOM 950 C C . GLU A 1 130 ? 31.072 -2.768 -6.840 1.00 39.62 130 GLU A C 1
ATOM 952 O O . GLU A 1 130 ? 31.821 -2.591 -5.879 1.00 39.62 130 GLU A O 1
ATOM 957 N N . GLN A 1 131 ? 30.669 -3.991 -7.208 1.00 42.47 131 GLN A N 1
ATOM 958 C CA . GLN A 1 131 ? 31.242 -5.217 -6.637 1.00 42.47 131 GLN A CA 1
ATOM 959 C C . GLN A 1 131 ? 32.150 -5.934 -7.648 1.00 42.47 131 GLN A C 1
ATOM 961 O O . GLN A 1 131 ? 31.725 -6.180 -8.780 1.00 42.47 131 GLN A O 1
ATOM 966 N N . PRO A 1 132 ? 33.375 -6.331 -7.261 1.00 34.03 132 PRO A N 1
ATOM 967 C CA . PRO A 1 132 ? 34.222 -7.152 -8.111 1.00 34.03 132 PRO A CA 1
ATOM 968 C C . PRO A 1 132 ? 33.760 -8.622 -8.099 1.00 34.03 132 PRO A C 1
ATOM 970 O O . PRO A 1 132 ? 33.732 -9.256 -7.048 1.00 34.03 132 PRO A O 1
ATOM 973 N N . GLY A 1 133 ? 33.476 -9.184 -9.282 1.00 40.09 133 GLY A N 1
ATOM 974 C CA . GLY A 1 133 ? 33.721 -10.610 -9.549 1.00 40.09 133 GLY A CA 1
ATOM 975 C C . GLY A 1 133 ? 32.577 -11.630 -9.447 1.00 40.09 133 GLY A C 1
ATOM 976 O O . GLY A 1 133 ? 32.862 -12.769 -9.093 1.00 40.09 133 GLY A O 1
ATOM 977 N N . THR A 1 134 ? 31.325 -11.319 -9.793 1.00 42.50 134 THR A N 1
ATOM 978 C CA . THR A 1 134 ? 30.262 -12.348 -9.859 1.00 42.50 134 THR A CA 1
ATOM 979 C C . THR A 1 134 ? 29.781 -12.602 -11.291 1.00 42.50 134 THR A C 1
ATOM 981 O O . THR A 1 134 ? 29.004 -11.844 -11.869 1.00 42.50 134 THR A O 1
ATOM 984 N N . GLU A 1 135 ? 30.253 -13.698 -11.891 1.00 36.50 135 GLU A N 1
ATOM 985 C CA . GLU A 1 135 ? 29.616 -14.293 -13.072 1.00 36.50 135 GLU A CA 1
ATOM 986 C C . GLU A 1 135 ? 28.256 -14.902 -12.678 1.00 36.50 135 GLU A C 1
ATOM 988 O O . GLU A 1 135 ? 28.089 -15.430 -11.579 1.00 36.50 135 GLU A O 1
ATOM 993 N N . ARG A 1 136 ? 27.258 -14.806 -13.568 1.00 37.06 136 ARG A N 1
ATOM 994 C CA . ARG A 1 136 ? 25.875 -15.260 -13.328 1.00 37.06 136 ARG A CA 1
ATOM 995 C C . ARG A 1 136 ? 25.795 -16.787 -13.141 1.00 37.06 136 ARG A C 1
ATOM 997 O O . ARG A 1 136 ? 26.098 -17.501 -14.098 1.00 37.06 136 ARG A O 1
ATOM 1004 N N . PRO A 1 137 ? 25.259 -17.313 -12.023 1.00 32.47 137 PRO A N 1
ATOM 1005 C CA . PRO A 1 137 ? 24.767 -18.686 -11.982 1.00 32.47 137 PRO A CA 1
ATOM 1006 C C . PRO A 1 137 ? 23.407 -18.778 -12.696 1.00 32.47 137 PRO A C 1
ATOM 1008 O O . PRO A 1 137 ? 22.595 -17.851 -12.642 1.00 32.47 137 PRO A O 1
ATOM 1011 N N . ALA A 1 138 ? 23.149 -19.897 -13.376 1.00 28.47 138 ALA A N 1
ATOM 1012 C CA . ALA A 1 138 ? 21.861 -20.177 -14.008 1.00 28.47 138 ALA A CA 1
ATOM 1013 C C . ALA A 1 138 ? 20.731 -20.200 -12.960 1.00 28.47 138 ALA A C 1
ATOM 1015 O O . ALA A 1 138 ? 20.878 -20.795 -11.893 1.00 28.47 138 ALA A O 1
ATOM 1016 N N . ALA A 1 139 ? 19.609 -19.541 -13.260 1.00 30.30 139 ALA A N 1
ATOM 1017 C CA . ALA A 1 139 ? 18.489 -19.375 -12.339 1.00 30.30 139 ALA A CA 1
ATOM 1018 C C . ALA A 1 139 ? 17.906 -20.729 -11.891 1.00 30.30 139 ALA A C 1
ATOM 1020 O O . ALA A 1 139 ? 17.276 -21.434 -12.679 1.00 30.30 139 ALA A O 1
ATOM 1021 N N . HIS A 1 140 ? 18.067 -21.067 -10.611 1.00 26.34 140 HIS A N 1
ATOM 1022 C CA . HIS A 1 140 ? 17.335 -22.148 -9.959 1.00 26.34 140 HIS A CA 1
ATOM 1023 C C . HIS A 1 140 ? 16.214 -21.551 -9.100 1.00 26.34 140 HIS A C 1
ATOM 1025 O O . HIS A 1 140 ? 16.460 -20.932 -8.070 1.00 26.34 140 HIS A O 1
ATOM 1031 N N . PHE A 1 141 ? 14.964 -21.755 -9.518 1.00 26.03 141 PHE A N 1
ATOM 1032 C CA . PHE A 1 141 ? 13.791 -21.494 -8.683 1.00 26.03 141 PHE A CA 1
ATOM 1033 C C . PHE A 1 141 ? 13.780 -22.478 -7.505 1.00 26.03 141 PHE A C 1
ATOM 1035 O O . PHE A 1 141 ? 13.693 -23.686 -7.729 1.00 26.03 141 PHE A O 1
ATOM 1042 N N . TYR A 1 142 ? 13.812 -21.989 -6.261 1.00 27.83 142 TYR A N 1
ATOM 1043 C CA . TYR A 1 142 ? 13.575 -22.828 -5.082 1.00 27.83 142 TYR A CA 1
ATOM 1044 C C . TYR A 1 142 ? 12.405 -22.322 -4.231 1.00 27.83 142 TYR A C 1
ATOM 1046 O O . TYR A 1 142 ? 12.312 -21.150 -3.875 1.00 27.83 142 TYR A O 1
ATOM 1054 N N . ARG A 1 143 ? 11.494 -23.261 -3.944 1.00 30.98 143 ARG A N 1
ATOM 1055 C CA . ARG A 1 143 ? 10.288 -23.139 -3.113 1.00 30.98 143 ARG A CA 1
ATOM 1056 C C . ARG A 1 143 ? 10.617 -22.896 -1.633 1.00 30.98 143 ARG A C 1
ATOM 1058 O O . ARG A 1 143 ? 11.540 -23.498 -1.101 1.00 30.98 143 ARG A O 1
ATOM 1065 N N . GLU A 1 144 ? 9.752 -22.089 -1.013 1.00 36.25 144 GLU A N 1
ATOM 1066 C CA . GLU A 1 144 ? 9.296 -22.057 0.391 1.00 36.25 144 GLU A CA 1
ATOM 1067 C C . GLU A 1 144 ? 10.250 -22.541 1.499 1.00 36.25 144 GLU A C 1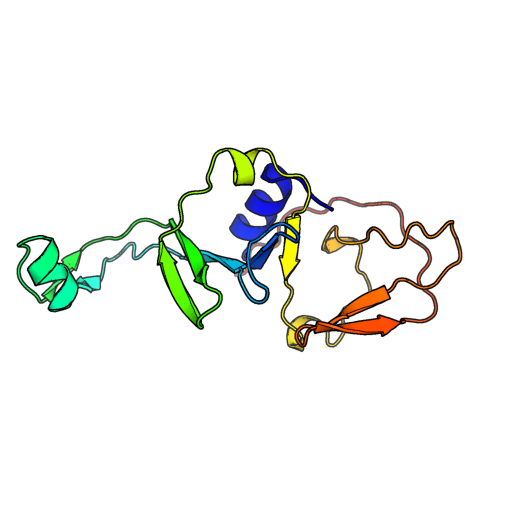
ATOM 1069 O O . GLU A 1 144 ? 10.485 -23.736 1.675 1.00 36.25 144 GLU A O 1
ATOM 1074 N N . ARG A 1 145 ? 10.622 -21.623 2.402 1.00 30.83 145 ARG A N 1
ATOM 1075 C CA . ARG A 1 145 ? 10.891 -21.974 3.803 1.00 30.83 145 ARG A CA 1
ATOM 1076 C C . ARG A 1 145 ? 9.717 -21.505 4.661 1.00 30.83 145 ARG A C 1
ATOM 1078 O O . ARG A 1 145 ? 9.568 -20.315 4.916 1.00 30.83 145 ARG A O 1
ATOM 1085 N N . LYS A 1 146 ? 8.890 -22.456 5.109 1.00 32.59 146 LYS A N 1
ATOM 1086 C CA . LYS A 1 146 ? 8.049 -22.270 6.299 1.00 32.59 146 LYS A CA 1
ATOM 1087 C C . LYS A 1 146 ? 8.980 -21.928 7.462 1.00 32.59 146 LYS A C 1
ATOM 1089 O O . LYS A 1 146 ? 9.860 -22.727 7.776 1.00 32.59 146 LYS A O 1
ATOM 1094 N N . LEU A 1 147 ? 8.802 -20.760 8.065 1.00 33.44 147 LEU A N 1
ATOM 1095 C CA . LEU A 1 147 ? 9.421 -20.447 9.347 1.00 33.44 147 LEU A CA 1
ATOM 1096 C C . LEU A 1 147 ? 8.516 -21.013 10.447 1.00 33.44 147 LEU A C 1
ATOM 1098 O O . LEU A 1 147 ? 7.320 -20.719 10.482 1.00 33.44 147 LEU A O 1
ATOM 1102 N N . SER A 1 148 ? 9.104 -21.911 11.237 1.00 41.72 148 SER A N 1
ATOM 1103 C CA . SER A 1 148 ? 8.589 -22.483 12.485 1.00 41.72 148 SER A CA 1
ATOM 1104 C C . SER A 1 148 ? 8.535 -21.454 13.601 1.00 41.72 148 SER A C 1
ATOM 1106 O O . SER A 1 148 ? 9.503 -20.660 13.656 1.00 41.72 148 SER A O 1
#

Sequence (148 aa):
MADFSSALAGVKAGAKISRDGWNAPGQWVVLQQGYPNGIPINANTAAATGIPEGTVCRFRPYLMLHTADGSFVPWAPSVTDVLADDWYGLVPSDLMAGVTDWSVYGYCTPCGATAGQPCRYITGDGSPAEQPGTERPAAHFYRERKLS

Foldseek 3Di:
DAALVVLVVCQVVFWWKDFPPDPAPPKIKHKDAKDQQFFFAAPVVCVVPVPDGGPGDTGHIAIWMQDRVRDIDGDDQDPCNNGDGRMDTDDDPVVVVPPPDPLAVVDDDDPVDDFPAWGWDQPPVRDIDTDPDDGDDDRDDDDDDDDD

pLDDT: mean 72.35, std 27.36, range [26.03, 98.31]

Secondary structure (DSSP, 8-state):
-B-HHHHHHHHHTT-EEEETTSSSTT-EEEEEPPEEEEEEPPHHHHHHH-PPTT-EEEEPPEEEEEPTTS-EEE----HHHHT---EEEE--GGGGTT----GGG-----S---TTSPPEEE-TTS-EEE----PPPP----------

Radius of gyration: 18.97 Å; chains: 1; bounding box: 53×36×43 Å